Protein AF-A0A4R4NB09-F1 (afdb_monomer)

pLDDT: mean 94.92, std 3.91, range [81.0, 98.75]

Secondary structure (DSSP, 8-state):
-EEEEETTEEEEE-SPPPPPP-SEEEEEEEEEE---HHHHHHHTT---SS--SS--EEEEEEEESSTTS-TT-EEE--TTS--EE--SSBSEEEEEE-HHHHHHH-

Sequence (106 aa):
MRVELGPHGPQSRTGPPPRPAGEHAALVRVELAGVCRSDLKEITGSRHGVSQFGHELVGMVEESTLPELPPGRRVGLDPNVPVARGTGFATSLWAAGPATALLAAC

Radius of gyration: 13.2 Å; Cα contacts (8 Å, |Δi|>4): 246; chains: 1; bounding box: 34×23×31 Å

Nearest PDB structures (foldseek):
  4cpd-assembly1_D  TM=6.815E-01  e=4.140E-03  Thermus sp. ATN1
  4hfm-assembly1_A  TM=5.414E-01  e=5.936E-01  Nicotiana tabacum
  4hfm-assembly1_B  TM=5.413E-01  e=8.537E-01  Nicotiana tabacum
  4hfj-assembly1_A  TM=5.458E-01  e=1.228E+00  Nicotiana tabacum
  4hfn-assembly1_B  TM=4.792E-01  e=2.539E+00  Nicotiana tabacum

Foldseek 3Di:
DAWDQDPQFTDDDDDDADADDAPKKWKWFFPDWDDDVLLVCVRVVNDDDDDCHRQWTKTFTCDIPDPVRDGRDIDTFDSPQDWDKDHSRDRMMMTHYPPVSVVVGD

Structure (mmCIF, N/CA/C/O backbone):
data_AF-A0A4R4NB09-F1
#
_entry.id   AF-A0A4R4NB09-F1
#
loop_
_atom_site.group_PDB
_atom_site.id
_atom_site.type_symbol
_atom_site.label_atom_id
_atom_site.label_alt_id
_atom_site.label_comp_id
_atom_site.label_asym_id
_atom_site.label_entity_id
_atom_site.label_seq_id
_atom_site.pdbx_PDB_ins_code
_atom_site.Cartn_x
_atom_site.Cartn_y
_atom_site.Cartn_z
_atom_site.occupancy
_atom_site.B_iso_or_equiv
_atom_site.auth_seq_id
_atom_site.auth_comp_id
_atom_site.auth_asym_id
_atom_site.auth_atom_id
_atom_site.pdbx_PDB_model_num
ATOM 1 N N . MET A 1 1 ? 6.673 -10.274 4.140 1.00 92.94 1 MET A N 1
ATOM 2 C CA . MET A 1 1 ? 7.592 -10.192 2.976 1.00 92.94 1 MET A CA 1
ATOM 3 C C . MET A 1 1 ? 7.119 -9.057 2.085 1.00 92.94 1 MET A C 1
ATOM 5 O O . MET A 1 1 ? 5.916 -8.847 2.015 1.00 92.94 1 MET A O 1
ATOM 9 N N . ARG A 1 2 ? 8.023 -8.328 1.425 1.00 96.44 2 ARG A N 1
ATOM 10 C CA . ARG A 1 2 ? 7.679 -7.293 0.434 1.00 96.44 2 ARG A CA 1
ATOM 11 C C . ARG A 1 2 ? 8.731 -7.184 -0.664 1.00 96.44 2 ARG A C 1
ATOM 13 O O . ARG A 1 2 ? 9.871 -7.576 -0.438 1.00 96.44 2 ARG A O 1
ATOM 20 N N . VAL A 1 3 ? 8.356 -6.643 -1.817 1.00 96.69 3 VAL A N 1
ATOM 21 C CA . VAL A 1 3 ? 9.243 -6.379 -2.953 1.00 96.69 3 VAL A CA 1
ATOM 22 C C . VAL A 1 3 ? 9.364 -4.874 -3.156 1.00 96.69 3 VAL A C 1
ATOM 24 O O . VAL A 1 3 ? 8.381 -4.197 -3.450 1.00 96.69 3 VAL A O 1
ATOM 27 N N . GLU A 1 4 ? 10.577 -4.355 -3.010 1.00 94.25 4 GLU A N 1
ATOM 28 C CA . GLU A 1 4 ? 10.902 -2.937 -3.197 1.00 94.25 4 GLU A CA 1
ATOM 29 C C . GLU A 1 4 ? 11.787 -2.748 -4.430 1.00 94.25 4 GLU A C 1
ATOM 31 O O . GLU A 1 4 ? 12.504 -3.665 -4.832 1.00 94.25 4 GLU A O 1
ATOM 36 N N . LEU A 1 5 ? 11.777 -1.549 -5.011 1.00 92.75 5 LEU A N 1
ATOM 37 C CA . LEU A 1 5 ? 12.740 -1.184 -6.047 1.00 92.75 5 LEU A CA 1
ATOM 38 C C . LEU A 1 5 ? 14.074 -0.809 -5.396 1.00 92.75 5 LEU A C 1
ATOM 40 O O . LEU A 1 5 ? 14.153 0.136 -4.613 1.00 92.75 5 LEU A O 1
ATOM 44 N N . GLY A 1 6 ? 15.117 -1.571 -5.713 1.00 90.56 6 GLY A N 1
ATOM 45 C CA . GLY A 1 6 ? 16.500 -1.266 -5.370 1.00 90.56 6 GLY A CA 1
ATOM 46 C C . GLY A 1 6 ? 17.291 -0.737 -6.574 1.00 90.56 6 GLY A C 1
ATOM 47 O O . GLY A 1 6 ? 16.780 -0.704 -7.694 1.00 90.56 6 GLY A O 1
ATOM 48 N N . PRO A 1 7 ? 18.577 -0.390 -6.382 1.00 87.69 7 PRO A N 1
ATOM 49 C CA . PRO A 1 7 ? 19.436 0.164 -7.438 1.00 87.69 7 PRO A CA 1
ATOM 50 C C . PRO A 1 7 ? 19.673 -0.789 -8.622 1.00 87.69 7 PRO A C 1
ATOM 52 O O . PRO A 1 7 ? 20.088 -0.356 -9.691 1.00 87.69 7 PRO A O 1
ATOM 55 N N . HIS A 1 8 ? 19.413 -2.085 -8.438 1.00 88.81 8 HIS A N 1
ATOM 56 C CA . HIS A 1 8 ? 19.580 -3.124 -9.459 1.00 88.81 8 HIS A CA 1
ATOM 57 C C . HIS A 1 8 ? 18.251 -3.806 -9.825 1.00 88.81 8 HIS A C 1
ATOM 59 O O . HIS A 1 8 ? 18.253 -4.930 -10.320 1.00 88.81 8 HIS A O 1
ATOM 65 N N . GLY A 1 9 ? 17.118 -3.149 -9.553 1.00 90.88 9 GLY A N 1
ATOM 66 C CA . GLY A 1 9 ? 15.778 -3.677 -9.811 1.00 90.88 9 GLY A CA 1
ATOM 67 C C . GLY A 1 9 ? 15.065 -4.198 -8.554 1.00 90.88 9 GLY A C 1
ATOM 68 O O . GLY A 1 9 ? 15.451 -3.846 -7.435 1.00 90.88 9 GLY A O 1
ATOM 69 N N . PRO A 1 10 ? 13.997 -5.002 -8.718 1.00 95.12 10 PRO A N 1
ATOM 70 C CA . PRO A 1 10 ? 13.187 -5.506 -7.611 1.00 95.12 10 PRO A CA 1
ATOM 71 C C . PRO A 1 10 ? 13.985 -6.359 -6.621 1.00 95.12 10 PRO A C 1
ATOM 73 O O . PRO A 1 10 ? 14.719 -7.266 -7.010 1.00 95.12 10 PRO A O 1
ATOM 76 N N . GLN A 1 11 ? 13.802 -6.106 -5.327 1.00 95.75 11 GLN A N 1
ATOM 77 C CA . GLN A 1 11 ? 14.454 -6.837 -4.243 1.00 95.75 11 GLN A CA 1
ATOM 78 C C . GLN A 1 11 ? 13.425 -7.309 -3.220 1.00 95.75 11 GLN A C 1
ATOM 80 O O . GLN A 1 11 ? 12.614 -6.526 -2.725 1.00 95.75 11 GLN A O 1
ATOM 85 N N . SER A 1 12 ? 13.493 -8.593 -2.865 1.00 95.81 12 SER A N 1
ATOM 86 C CA . SER A 1 12 ? 12.713 -9.135 -1.755 1.00 95.81 12 SER A CA 1
ATOM 87 C C . SER A 1 12 ? 13.290 -8.664 -0.420 1.00 95.81 12 SER A C 1
ATOM 89 O O . SER A 1 12 ? 14.500 -8.712 -0.186 1.00 95.81 12 SER A O 1
ATOM 91 N N . ARG A 1 13 ? 12.406 -8.224 0.471 1.00 95.75 13 ARG A N 1
ATOM 92 C CA . ARG A 1 13 ? 12.693 -7.865 1.857 1.00 95.75 13 ARG A CA 1
ATOM 93 C C . ARG A 1 13 ? 11.833 -8.702 2.790 1.00 95.75 13 ARG A C 1
ATOM 95 O O . ARG A 1 13 ? 10.611 -8.816 2.635 1.00 95.75 13 ARG A O 1
ATOM 102 N N . THR A 1 14 ? 12.478 -9.256 3.804 1.00 94.69 14 THR A N 1
ATOM 103 C CA . THR A 1 14 ? 11.828 -9.933 4.925 1.00 94.69 14 THR A CA 1
ATOM 104 C C . THR A 1 14 ? 11.679 -8.972 6.106 1.00 94.69 14 THR A C 1
ATOM 106 O O . THR A 1 14 ? 12.350 -7.944 6.174 1.00 94.69 14 THR A O 1
ATOM 109 N N . GLY A 1 15 ? 10.772 -9.294 7.028 1.00 91.69 15 GLY A N 1
ATOM 110 C CA . GLY A 1 15 ? 10.446 -8.450 8.180 1.00 91.69 15 GLY A CA 1
ATOM 111 C C . GLY A 1 15 ? 9.162 -7.627 8.008 1.00 91.69 15 GLY A C 1
ATOM 112 O O . GLY A 1 15 ? 8.539 -7.665 6.936 1.00 91.69 15 GLY A O 1
ATOM 113 N N . PRO A 1 16 ? 8.741 -6.927 9.076 1.00 91.19 16 PRO A N 1
ATOM 114 C CA . PRO A 1 16 ? 7.525 -6.122 9.073 1.00 91.19 16 PRO A CA 1
ATOM 115 C C . PRO A 1 16 ? 7.628 -4.961 8.069 1.00 91.19 16 PRO A C 1
ATOM 117 O O . PRO A 1 16 ? 8.728 -4.445 7.832 1.00 91.19 16 PRO A O 1
ATOM 120 N N . PRO A 1 17 ? 6.510 -4.548 7.442 1.00 94.62 17 PRO A N 1
ATOM 121 C CA . PRO A 1 17 ? 6.507 -3.365 6.595 1.00 94.62 17 PRO A CA 1
ATOM 122 C C . PRO A 1 17 ? 6.753 -2.113 7.452 1.00 94.62 17 PRO A C 1
ATOM 124 O O . PRO A 1 17 ? 6.189 -2.003 8.544 1.00 94.62 17 PRO A O 1
ATOM 127 N N . PRO A 1 18 ? 7.569 -1.154 6.984 1.00 94.06 18 PRO A N 1
ATOM 128 C CA . PRO A 1 18 ? 7.728 0.112 7.686 1.00 94.06 18 PRO A CA 1
ATOM 129 C C . PRO A 1 18 ? 6.399 0.876 7.677 1.00 94.06 18 PRO A C 1
ATOM 131 O O . PRO A 1 18 ? 5.712 0.908 6.655 1.00 94.06 18 PRO A O 1
ATOM 134 N N . ARG A 1 19 ? 6.047 1.501 8.803 1.00 95.75 19 ARG A N 1
ATOM 135 C CA . ARG A 1 19 ? 4.907 2.420 8.890 1.00 95.75 19 ARG A CA 1
ATOM 136 C C . ARG A 1 19 ? 5.354 3.814 8.427 1.00 95.75 19 ARG A C 1
ATOM 138 O O . ARG A 1 19 ? 6.245 4.376 9.066 1.00 95.75 19 ARG A O 1
ATOM 145 N N . PRO A 1 20 ? 4.792 4.375 7.340 1.00 93.69 20 PRO A N 1
ATOM 146 C CA . PRO A 1 20 ? 5.091 5.738 6.922 1.00 93.69 20 PRO A CA 1
ATOM 147 C C . PRO A 1 20 ? 4.650 6.759 7.974 1.00 93.69 20 PRO A C 1
ATOM 149 O O . PRO A 1 20 ? 3.763 6.491 8.786 1.00 93.69 20 PRO A O 1
ATOM 152 N N . ALA A 1 21 ? 5.246 7.950 7.926 1.00 90.56 21 ALA A N 1
ATOM 153 C CA . ALA A 1 21 ? 4.764 9.084 8.703 1.00 90.56 21 ALA A CA 1
ATOM 154 C C . ALA A 1 21 ? 3.382 9.535 8.195 1.00 90.56 21 ALA A C 1
ATOM 156 O O . ALA A 1 21 ? 3.123 9.540 6.992 1.00 90.56 21 ALA A O 1
ATOM 157 N N . GLY A 1 22 ? 2.507 9.932 9.115 1.00 89.62 22 GLY A N 1
ATOM 158 C CA . GLY A 1 22 ? 1.163 10.420 8.819 1.00 89.62 22 GLY A CA 1
ATOM 159 C C . GLY A 1 22 ? 0.329 10.524 10.092 1.00 89.62 22 GLY A C 1
ATOM 160 O O . GLY A 1 22 ? 0.648 9.881 11.092 1.00 89.62 22 GLY A O 1
ATOM 161 N N . GLU A 1 23 ? -0.718 11.347 10.051 1.00 96.00 23 GLU A N 1
ATOM 162 C CA . GLU A 1 23 ? -1.654 11.533 11.168 1.00 96.00 23 GLU A CA 1
ATOM 163 C C . GLU A 1 23 ? -2.421 10.240 11.469 1.00 96.00 23 GLU A C 1
ATOM 165 O O . GLU A 1 23 ? -2.440 9.766 12.605 1.00 96.00 23 GLU A O 1
ATOM 170 N N . HIS A 1 24 ? -2.976 9.626 10.424 1.00 98.25 24 HIS A N 1
ATOM 171 C CA . HIS A 1 24 ? -3.673 8.352 10.497 1.00 98.25 24 HIS A CA 1
ATOM 172 C C . HIS A 1 24 ? -2.981 7.301 9.643 1.00 98.25 24 HIS A C 1
ATOM 174 O O . HIS A 1 24 ? -2.302 7.630 8.669 1.00 98.25 24 HIS A O 1
ATOM 180 N N . ALA A 1 25 ? -3.149 6.030 10.006 1.00 98.12 25 ALA A N 1
ATOM 181 C CA . ALA A 1 25 ? -2.598 4.915 9.253 1.00 98.12 25 ALA A CA 1
ATOM 182 C C . ALA A 1 25 ? -3.472 3.661 9.341 1.00 98.12 25 ALA A C 1
ATOM 184 O O . ALA A 1 25 ? -4.130 3.428 10.356 1.00 98.12 25 ALA A O 1
ATOM 185 N N . ALA A 1 26 ? -3.407 2.840 8.295 1.00 98.38 26 ALA A N 1
ATOM 186 C CA . ALA A 1 26 ? -3.991 1.509 8.239 1.00 98.38 26 ALA A CA 1
ATOM 187 C C . ALA A 1 26 ? -2.961 0.492 7.726 1.00 98.38 26 ALA A C 1
ATOM 189 O O . ALA A 1 26 ? -2.256 0.747 6.744 1.00 98.38 26 ALA A O 1
ATOM 190 N N . LEU A 1 27 ? -2.872 -0.654 8.400 1.00 98.50 27 LEU A N 1
ATOM 191 C CA . LEU A 1 27 ? -2.133 -1.827 7.947 1.00 98.50 27 LEU A CA 1
ATOM 192 C C . LEU A 1 27 ? -3.092 -2.713 7.166 1.00 98.50 27 LEU A C 1
ATOM 194 O O . LEU A 1 27 ? -4.129 -3.123 7.685 1.00 98.50 27 LEU A O 1
ATOM 198 N N . VAL A 1 28 ? -2.739 -3.022 5.926 1.00 98.56 28 VAL A N 1
ATOM 199 C CA . VAL A 1 28 ? -3.555 -3.832 5.025 1.00 98.56 28 VAL A CA 1
ATOM 200 C C . VAL A 1 28 ? -2.799 -5.107 4.688 1.00 98.56 28 VAL A C 1
ATOM 202 O O . VAL A 1 28 ? -1.713 -5.040 4.109 1.00 98.56 28 VAL A O 1
ATOM 205 N N . ARG A 1 29 ? -3.385 -6.266 4.998 1.00 98.50 29 ARG A N 1
ATOM 206 C CA . ARG A 1 29 ? -2.958 -7.562 4.461 1.00 98.50 29 ARG A CA 1
ATOM 207 C C . ARG A 1 29 ? -3.372 -7.642 3.005 1.00 98.50 29 ARG A C 1
ATOM 209 O O . ARG A 1 29 ? -4.559 -7.564 2.694 1.00 98.50 29 ARG A O 1
ATOM 216 N N . VAL A 1 30 ? -2.407 -7.811 2.116 1.00 98.31 30 VAL A N 1
ATOM 217 C CA . VAL A 1 30 ? -2.670 -7.936 0.683 1.00 98.31 30 VAL A CA 1
ATOM 218 C C . VAL A 1 30 ? -3.209 -9.334 0.408 1.00 98.31 30 VAL A C 1
ATOM 220 O O . VAL A 1 30 ? -2.628 -10.332 0.832 1.00 98.31 30 VAL A O 1
ATOM 223 N N . GLU A 1 31 ? -4.326 -9.410 -0.305 1.00 98.38 31 GLU A N 1
ATOM 224 C CA . GLU A 1 31 ? -4.904 -10.680 -0.753 1.00 98.38 31 GLU A CA 1
ATOM 225 C C . GLU A 1 31 ? -4.676 -10.900 -2.244 1.00 98.38 31 GLU A C 1
ATOM 227 O O . GLU A 1 31 ? -4.432 -12.026 -2.669 1.00 98.38 31 GLU A O 1
ATOM 232 N N . LEU A 1 32 ? -4.720 -9.820 -3.026 1.00 98.06 32 LEU A N 1
ATOM 233 C CA . LEU A 1 32 ? -4.446 -9.813 -4.456 1.00 98.06 32 LEU A CA 1
ATOM 234 C C . LEU A 1 32 ? -3.612 -8.581 -4.801 1.00 98.06 32 LEU A C 1
ATOM 236 O O . LEU A 1 32 ? -3.906 -7.486 -4.324 1.00 98.06 32 LEU A O 1
ATOM 240 N N . ALA A 1 33 ? -2.618 -8.760 -5.667 1.00 97.44 33 ALA A N 1
ATOM 241 C CA . ALA A 1 33 ? -1.843 -7.678 -6.261 1.00 97.44 33 ALA A CA 1
ATOM 242 C C . ALA A 1 33 ? -1.928 -7.778 -7.788 1.00 97.44 33 ALA A C 1
ATOM 244 O O . ALA A 1 33 ? -1.699 -8.847 -8.359 1.00 97.44 33 ALA A O 1
ATOM 245 N N . GLY A 1 34 ? -2.273 -6.669 -8.434 1.00 96.31 34 GLY A N 1
ATOM 246 C CA . GLY A 1 34 ? -2.218 -6.514 -9.882 1.00 96.31 34 GLY A CA 1
ATOM 247 C C . GLY A 1 34 ? -0.804 -6.170 -10.338 1.00 96.31 34 GLY A C 1
ATOM 248 O O . GLY A 1 34 ? -0.031 -5.553 -9.604 1.00 96.31 34 GLY A O 1
ATOM 249 N N . VAL A 1 35 ? -0.458 -6.601 -11.549 1.00 95.44 35 VAL A N 1
ATOM 250 C CA . VAL A 1 35 ? 0.794 -6.241 -12.220 1.00 95.44 35 VAL A CA 1
ATOM 251 C C . VAL A 1 35 ? 0.431 -5.514 -13.500 1.00 95.44 35 VAL A C 1
ATOM 253 O O . VAL A 1 35 ? -0.222 -6.076 -14.380 1.00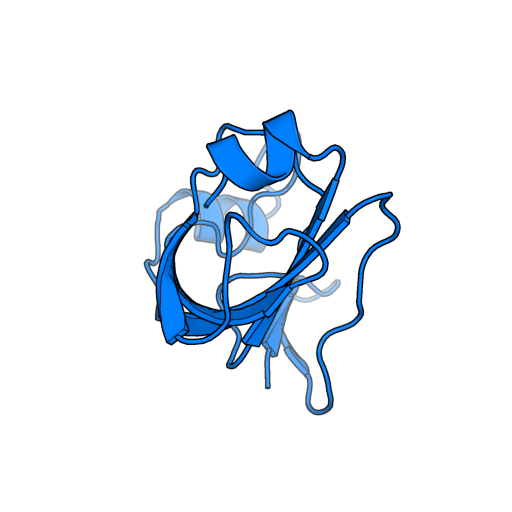 95.44 35 VAL A O 1
ATOM 256 N N . CYS A 1 36 ? 0.906 -4.282 -13.630 1.00 93.88 36 CYS A N 1
ATOM 257 C CA . CYS A 1 36 ? 0.580 -3.421 -14.752 1.00 93.88 36 CYS A CA 1
ATOM 258 C C . CYS A 1 36 ? 1.837 -2.972 -15.509 1.00 93.88 36 CYS A C 1
ATOM 260 O O . CYS A 1 36 ? 2.985 -3.150 -15.093 1.00 93.88 36 CYS A O 1
ATOM 262 N N . ARG A 1 37 ? 1.630 -2.319 -16.658 1.00 94.25 37 ARG A N 1
ATOM 263 C CA . ARG A 1 37 ? 2.735 -1.767 -17.459 1.00 94.25 37 ARG A CA 1
ATOM 264 C C . ARG A 1 37 ? 3.543 -0.718 -16.688 1.00 94.25 37 ARG A C 1
ATOM 266 O O . ARG A 1 37 ? 4.732 -0.558 -16.954 1.00 94.25 37 ARG A O 1
ATOM 273 N N . SER A 1 38 ? 2.918 0.011 -15.767 1.00 92.56 38 SER A N 1
ATOM 274 C CA . SER A 1 38 ? 3.598 1.029 -14.960 1.00 92.56 38 SER A CA 1
ATOM 275 C C . SER A 1 38 ? 4.667 0.429 -14.059 1.00 92.56 38 SER A C 1
ATOM 277 O O . SER A 1 38 ? 5.726 1.033 -13.931 1.00 92.56 38 SER A O 1
ATOM 279 N N . ASP A 1 39 ? 4.440 -0.766 -13.511 1.00 94.88 39 ASP A N 1
ATOM 280 C CA . ASP A 1 39 ? 5.433 -1.443 -12.675 1.00 94.88 39 ASP A CA 1
ATOM 281 C C . ASP A 1 39 ? 6.709 -1.730 -13.475 1.00 94.88 39 ASP A C 1
ATOM 283 O O . ASP A 1 39 ? 7.813 -1.444 -13.020 1.00 94.88 39 ASP A O 1
ATOM 287 N N . LEU A 1 40 ? 6.563 -2.191 -14.723 1.00 93.38 40 LEU A N 1
ATOM 288 C CA . LEU A 1 40 ? 7.691 -2.400 -15.639 1.00 93.38 40 LEU A CA 1
ATOM 289 C C . LEU A 1 40 ? 8.403 -1.089 -15.994 1.00 93.38 40 LEU A C 1
ATOM 291 O O . LEU A 1 40 ? 9.631 -1.058 -16.104 1.00 93.38 40 LEU A O 1
ATOM 295 N N . LYS A 1 41 ? 7.654 0.009 -16.161 1.00 93.81 41 LYS A N 1
ATOM 296 C CA . LYS A 1 41 ? 8.250 1.333 -16.385 1.00 93.81 41 LYS A CA 1
ATOM 297 C C . LYS A 1 41 ? 9.075 1.798 -15.186 1.00 93.81 41 LYS A C 1
ATOM 299 O O . LYS A 1 41 ? 10.119 2.409 -15.380 1.00 93.81 41 LYS A O 1
ATOM 304 N N . GLU A 1 42 ? 8.653 1.487 -13.963 1.00 94.19 42 GLU A N 1
ATOM 305 C CA . GLU A 1 42 ? 9.429 1.808 -12.759 1.00 94.19 42 GLU A CA 1
ATOM 306 C C . GLU A 1 42 ? 10.668 0.927 -12.626 1.00 94.19 42 GLU A C 1
ATOM 308 O O . GLU A 1 42 ? 11.755 1.445 -12.386 1.00 94.19 42 GLU A O 1
ATOM 313 N N . ILE A 1 43 ? 10.541 -0.376 -12.892 1.00 93.62 43 ILE A N 1
ATOM 314 C CA . ILE A 1 43 ? 11.673 -1.316 -12.914 1.00 93.62 43 ILE A CA 1
ATOM 315 C C . ILE A 1 43 ? 12.753 -0.883 -13.915 1.00 93.62 43 ILE A C 1
ATOM 317 O O . ILE A 1 43 ? 13.941 -1.025 -13.644 1.00 93.62 43 ILE A O 1
ATOM 321 N N . THR A 1 44 ? 12.349 -0.350 -15.068 1.00 92.25 44 THR A N 1
ATOM 322 C CA . THR A 1 44 ? 13.266 0.095 -16.132 1.00 92.25 44 THR A CA 1
ATOM 323 C C . THR A 1 44 ? 13.732 1.545 -15.981 1.00 92.25 44 THR A C 1
ATOM 325 O O . THR A 1 44 ? 14.494 2.019 -16.819 1.00 92.25 44 THR A O 1
ATOM 328 N N . GLY A 1 45 ? 13.271 2.275 -14.958 1.00 90.12 45 GLY A N 1
ATOM 329 C CA . GLY A 1 45 ? 13.584 3.698 -14.779 1.00 90.12 45 GLY A CA 1
ATOM 330 C C . GLY A 1 45 ? 12.968 4.623 -15.840 1.00 90.12 45 GLY A C 1
ATOM 331 O O . GLY A 1 45 ? 13.389 5.767 -15.976 1.00 90.12 45 GLY A O 1
ATOM 332 N N . SER A 1 46 ? 11.976 4.147 -16.597 1.00 91.00 46 SER A N 1
ATOM 333 C CA . SER A 1 46 ? 11.309 4.889 -17.679 1.00 91.00 46 SER A CA 1
ATOM 334 C C . SER A 1 46 ? 9.999 5.569 -17.254 1.00 91.00 46 SER A C 1
ATOM 336 O O . SER A 1 46 ? 9.311 6.176 -18.078 1.00 91.00 46 SER A O 1
ATOM 338 N N . ARG A 1 47 ? 9.617 5.474 -15.973 1.00 85.69 47 ARG A N 1
ATOM 339 C CA . ARG A 1 47 ? 8.467 6.202 -15.422 1.00 85.69 47 ARG A CA 1
ATOM 340 C C . ARG A 1 47 ? 8.858 7.635 -15.056 1.00 85.69 47 ARG A C 1
ATOM 342 O O . ARG A 1 47 ? 9.855 7.862 -14.380 1.00 85.69 47 ARG A O 1
ATOM 349 N N . HIS A 1 48 ? 8.003 8.587 -15.419 1.00 81.38 48 HIS A N 1
ATOM 350 C CA . HIS A 1 48 ? 8.077 9.969 -14.950 1.00 81.38 48 HIS A CA 1
ATOM 351 C C . HIS A 1 48 ? 7.067 10.217 -13.818 1.00 81.38 48 HIS A C 1
ATOM 353 O O . HIS A 1 48 ? 5.965 9.665 -13.836 1.00 81.38 48 HIS A O 1
ATOM 359 N N . GLY A 1 49 ? 7.423 11.078 -12.863 1.00 82.25 49 GLY A N 1
ATOM 360 C CA . GLY A 1 49 ? 6.560 11.463 -11.741 1.00 82.25 49 GLY A CA 1
ATOM 361 C C . GLY A 1 49 ? 6.723 10.591 -10.494 1.00 82.25 49 GLY A C 1
ATOM 362 O O . GLY A 1 49 ? 7.721 9.891 -10.332 1.00 82.25 49 GLY A O 1
ATOM 363 N N . VAL A 1 50 ? 5.742 10.673 -9.590 1.00 81.00 50 VAL A N 1
ATOM 364 C CA . VAL A 1 50 ? 5.748 9.941 -8.314 1.00 81.00 50 VAL A CA 1
ATOM 365 C C . VAL A 1 50 ? 5.702 8.432 -8.572 1.00 81.00 50 VAL A C 1
ATOM 367 O O . VAL A 1 50 ? 4.955 7.958 -9.437 1.00 81.00 50 VAL A O 1
ATOM 370 N N . SER A 1 51 ? 6.520 7.689 -7.823 1.00 84.19 51 SER A N 1
ATOM 371 C CA . SER A 1 51 ? 6.533 6.226 -7.854 1.00 84.19 51 SER A CA 1
ATOM 372 C C . SER A 1 51 ? 5.183 5.674 -7.402 1.00 84.19 51 SER A C 1
ATOM 374 O O . SER A 1 51 ? 4.611 6.115 -6.406 1.00 84.19 51 SER A O 1
ATOM 376 N N . GLN A 1 52 ? 4.677 4.694 -8.140 1.00 87.38 52 GLN A N 1
ATOM 377 C CA . GLN A 1 52 ? 3.476 3.941 -7.806 1.00 87.38 52 GLN A CA 1
ATOM 378 C C . GLN A 1 52 ? 3.767 2.440 -7.916 1.00 87.38 52 GLN A C 1
ATOM 380 O O . GLN A 1 52 ? 2.890 1.667 -8.274 1.00 87.38 52 GLN A O 1
ATOM 385 N N . PHE A 1 53 ? 4.980 1.985 -7.617 1.00 94.69 53 PHE A N 1
ATOM 386 C CA . PHE A 1 53 ? 5.300 0.566 -7.733 1.00 94.69 53 PHE A CA 1
ATOM 387 C C . PHE A 1 53 ? 4.359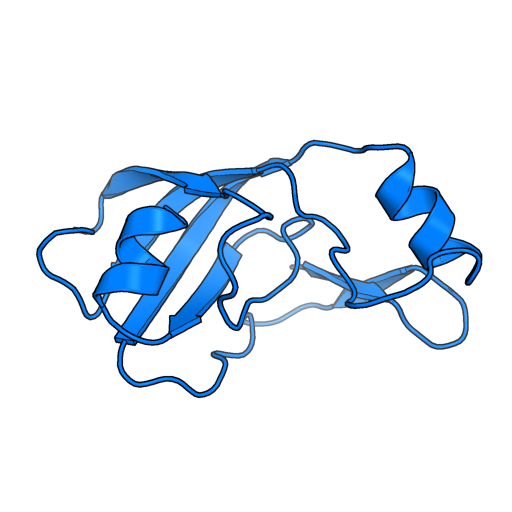 -0.293 -6.868 1.00 94.69 53 PHE A C 1
ATOM 389 O O . PHE A 1 53 ? 4.130 0.012 -5.690 1.00 94.69 53 PHE A O 1
ATOM 396 N N . GLY A 1 54 ? 3.759 -1.325 -7.473 1.00 95.38 54 GLY A N 1
ATOM 397 C CA . GLY A 1 54 ? 2.765 -2.188 -6.835 1.00 95.38 54 GLY A CA 1
ATOM 398 C C . GLY A 1 54 ? 1.574 -1.390 -6.309 1.00 95.38 54 GLY A C 1
ATOM 399 O O . GLY A 1 54 ? 1.391 -1.286 -5.095 1.00 95.38 54 GLY A O 1
ATOM 400 N N . HIS A 1 55 ? 0.821 -0.738 -7.194 1.00 95.19 55 HIS A N 1
ATOM 401 C CA . HIS A 1 55 ? -0.297 0.131 -6.806 1.00 95.19 55 HIS A CA 1
ATOM 402 C C . HIS A 1 55 ? -1.688 -0.462 -7.024 1.00 95.19 55 HIS A C 1
ATOM 404 O O . HIS A 1 55 ? -2.662 0.117 -6.560 1.00 95.19 55 HIS A O 1
ATOM 410 N N . GLU A 1 56 ? -1.793 -1.602 -7.698 1.00 95.44 56 GLU A N 1
ATOM 411 C CA . GLU A 1 56 ? -3.056 -2.312 -7.878 1.00 95.44 56 GLU A CA 1
ATOM 412 C C . GLU A 1 56 ? -3.157 -3.402 -6.810 1.00 95.44 56 GLU A C 1
ATOM 414 O O . GLU A 1 56 ? -2.384 -4.361 -6.834 1.00 95.44 56 GLU A O 1
ATOM 419 N N . LEU A 1 57 ? -4.079 -3.276 -5.852 1.00 96.81 57 LEU A N 1
ATOM 420 C CA . LEU A 1 57 ? -4.283 -4.316 -4.841 1.00 96.81 57 LEU A CA 1
ATOM 421 C C . LEU A 1 57 ? -5.704 -4.360 -4.289 1.00 96.81 57 LEU A C 1
ATOM 423 O O . LEU A 1 57 ? -6.407 -3.351 -4.236 1.00 96.81 57 LEU A O 1
ATOM 427 N N . VAL A 1 58 ? -6.064 -5.545 -3.800 1.00 98.25 58 VAL A N 1
ATOM 428 C CA . VAL A 1 58 ? -7.189 -5.776 -2.892 1.00 98.25 58 VAL A CA 1
ATOM 429 C C . VAL A 1 58 ? -6.634 -6.405 -1.623 1.00 98.25 58 VAL A C 1
ATOM 431 O O . VAL A 1 58 ? -5.818 -7.330 -1.677 1.00 98.25 58 VAL A O 1
ATOM 434 N N . GLY A 1 59 ? -7.082 -5.915 -0.474 1.00 98.31 59 GLY A N 1
ATOM 435 C CA . GLY A 1 59 ? -6.614 -6.390 0.816 1.00 98.31 59 GLY A CA 1
ATOM 436 C C . GLY A 1 59 ? -7.660 -6.297 1.912 1.00 98.31 59 GLY A C 1
ATOM 437 O O . GLY A 1 59 ? -8.811 -5.927 1.686 1.00 98.31 59 GLY A O 1
ATOM 438 N N . MET A 1 60 ? -7.240 -6.660 3.115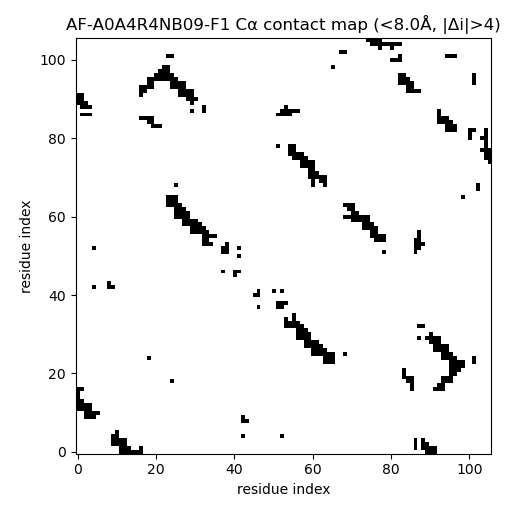 1.00 98.69 60 MET A N 1
ATOM 439 C CA . MET A 1 60 ? -8.040 -6.603 4.329 1.00 98.69 60 MET A CA 1
ATOM 440 C C . MET A 1 60 ? -7.305 -5.777 5.376 1.00 98.69 60 MET A C 1
ATOM 442 O O . MET A 1 60 ? -6.116 -5.991 5.602 1.00 98.69 60 MET A O 1
ATOM 446 N N . VAL A 1 61 ? -8.005 -4.853 6.024 1.00 98.75 61 VAL A N 1
ATOM 447 C CA . VAL A 1 61 ? -7.447 -4.067 7.126 1.00 98.75 61 VAL A CA 1
ATOM 448 C C . VAL A 1 61 ? -7.144 -4.994 8.309 1.00 98.75 61 VAL A C 1
ATOM 450 O O . VAL A 1 61 ? -8.026 -5.715 8.772 1.00 98.75 61 VAL A O 1
ATOM 453 N N . GLU A 1 62 ? -5.907 -4.977 8.798 1.00 98.56 62 GLU A N 1
ATOM 454 C CA . GLU A 1 62 ? -5.468 -5.682 10.013 1.00 98.56 62 GLU A CA 1
ATOM 455 C C . GLU A 1 62 ? -5.486 -4.749 11.230 1.00 98.56 62 GLU A C 1
ATOM 457 O O . GLU A 1 62 ? -5.905 -5.144 12.315 1.00 98.56 62 GLU A O 1
ATOM 462 N N . GLU A 1 63 ? -5.071 -3.496 11.037 1.00 98.31 63 GLU A N 1
ATOM 463 C CA . GLU A 1 63 ? -5.007 -2.453 12.063 1.00 98.31 63 GLU A CA 1
ATOM 464 C C . GLU A 1 63 ? -5.333 -1.101 11.423 1.00 98.31 63 GLU A C 1
ATOM 466 O O . GLU A 1 63 ? -4.965 -0.855 10.275 1.00 98.31 63 GLU A O 1
ATOM 471 N N . SER A 1 64 ? -6.000 -0.210 12.155 1.00 98.31 64 SER A N 1
ATOM 472 C CA . SER A 1 64 ? -6.282 1.148 11.697 1.00 98.31 64 SER A CA 1
ATOM 473 C C . SER A 1 64 ? -6.428 2.106 12.869 1.00 98.31 64 SER A C 1
ATOM 475 O O . SER A 1 64 ? -6.97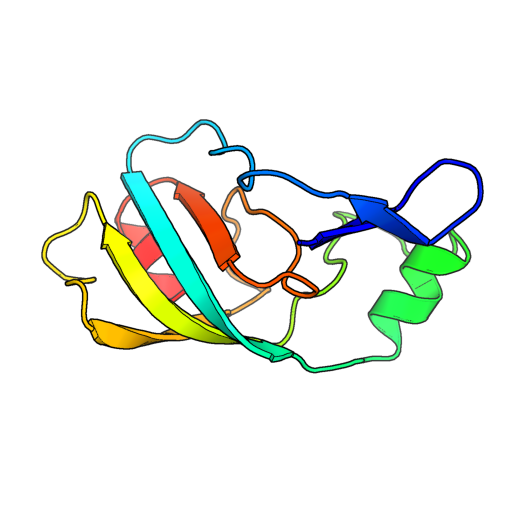8 1.753 13.911 1.00 98.31 64 SER A O 1
ATOM 477 N N . THR A 1 65 ? -5.976 3.343 12.679 1.00 98.19 65 THR A N 1
ATOM 478 C CA . THR A 1 65 ? -6.255 4.452 13.601 1.00 98.19 65 THR A CA 1
ATOM 479 C C . THR A 1 65 ? -7.609 5.121 13.343 1.00 98.19 65 THR A C 1
ATOM 481 O O . THR A 1 65 ? -7.990 6.004 14.104 1.00 98.19 65 THR A O 1
ATOM 484 N N . LEU A 1 66 ? -8.296 4.771 12.249 1.00 98.12 66 LEU A N 1
ATOM 485 C CA . LEU A 1 66 ? -9.593 5.331 11.860 1.00 98.12 66 LEU A CA 1
ATOM 486 C C . LEU A 1 66 ? -10.718 4.322 12.111 1.00 98.12 66 LEU A C 1
ATOM 488 O O . LEU A 1 66 ? -10.643 3.206 11.582 1.00 98.12 66 LEU A O 1
ATOM 492 N N . PRO A 1 67 ? -11.780 4.696 12.847 1.00 97.69 67 PRO A N 1
ATOM 493 C CA . PRO A 1 67 ? -12.912 3.809 13.103 1.00 97.69 67 PRO A CA 1
ATOM 494 C C . PRO A 1 67 ? -13.692 3.438 11.832 1.00 97.69 67 PRO A C 1
ATOM 496 O O . PRO A 1 67 ? -14.319 2.383 11.787 1.00 97.69 67 PRO A O 1
ATOM 499 N N . GLU A 1 68 ? -13.639 4.259 10.782 1.00 98.12 68 GLU A N 1
ATOM 500 C CA . GLU A 1 68 ? -14.296 4.012 9.496 1.00 98.12 68 GLU A CA 1
ATOM 501 C C . GLU A 1 68 ? -13.568 2.953 8.647 1.00 98.12 68 GLU A C 1
ATOM 503 O O . GLU A 1 68 ? -14.164 2.372 7.736 1.00 98.12 68 GLU A O 1
ATOM 508 N N . LEU A 1 69 ? -12.309 2.642 8.973 1.00 97.69 69 LEU A N 1
ATOM 509 C CA . LEU A 1 69 ? -11.536 1.535 8.400 1.00 97.69 69 LEU A CA 1
ATOM 510 C C . LEU A 1 69 ? -11.279 0.469 9.476 1.00 97.69 69 LEU A C 1
ATOM 512 O O . LEU A 1 69 ? -10.134 0.279 9.876 1.00 97.69 69 LEU A O 1
ATOM 516 N N . PRO A 1 70 ? -12.309 -0.221 9.993 1.00 98.31 70 PRO A N 1
ATOM 517 C CA . PRO A 1 70 ? -12.111 -1.186 11.065 1.00 98.31 70 PRO A CA 1
ATOM 518 C C . PRO A 1 70 ? -11.340 -2.426 10.573 1.00 98.31 70 PRO A C 1
ATOM 520 O O . PRO A 1 70 ? -11.468 -2.803 9.400 1.00 98.31 70 PRO A O 1
ATOM 523 N N . PRO A 1 71 ? -10.597 -3.117 11.461 1.00 98.69 71 PRO A N 1
ATOM 524 C CA . PRO A 1 71 ? -10.033 -4.430 11.162 1.00 98.69 71 PRO A CA 1
ATOM 525 C C . PRO A 1 71 ? -11.076 -5.398 10.586 1.00 98.69 71 PRO A C 1
ATOM 527 O O . PRO A 1 71 ? -12.225 -5.435 11.027 1.00 98.69 71 PRO A O 1
ATOM 530 N N . GLY A 1 72 ? -10.680 -6.178 9.581 1.00 98.50 72 GLY A N 1
ATOM 531 C CA . GLY A 1 72 ? -11.553 -7.087 8.834 1.00 98.50 72 GLY A CA 1
ATOM 532 C C . GLY A 1 72 ? -12.248 -6.457 7.620 1.00 98.50 72 GLY A C 1
ATOM 533 O O . GLY A 1 72 ? -12.760 -7.190 6.770 1.00 98.50 72 GLY A O 1
ATOM 534 N N . ARG A 1 73 ? -12.235 -5.124 7.473 1.00 98.38 73 ARG A N 1
ATOM 535 C CA . ARG A 1 73 ? -12.767 -4.456 6.275 1.00 98.38 73 ARG A CA 1
ATOM 536 C C . ARG A 1 73 ? -11.920 -4.801 5.050 1.00 98.38 73 ARG A C 1
ATOM 538 O O . ARG A 1 73 ? -10.698 -4.678 5.079 1.00 98.38 73 ARG A O 1
ATOM 545 N N . ARG A 1 74 ? -12.575 -5.204 3.959 1.00 98.56 74 ARG A N 1
ATOM 546 C CA . ARG A 1 74 ? -11.938 -5.390 2.649 1.00 98.56 74 ARG A CA 1
ATOM 547 C C . ARG A 1 74 ? -11.834 -4.042 1.939 1.00 98.56 74 ARG A C 1
ATOM 549 O O . ARG A 1 74 ? -12.818 -3.308 1.898 1.00 98.56 74 ARG A O 1
ATOM 556 N N . VAL A 1 75 ? -10.660 -3.747 1.396 1.00 98.31 75 VAL A N 1
ATOM 557 C CA . VAL A 1 75 ? -10.319 -2.468 0.760 1.00 98.31 75 VAL A CA 1
ATOM 558 C C . VAL A 1 75 ? -9.636 -2.714 -0.580 1.00 98.31 75 VAL A C 1
ATOM 560 O O . VAL A 1 75 ? -8.961 -3.732 -0.768 1.00 98.31 75 VAL A O 1
ATOM 563 N N . GLY A 1 76 ? -9.828 -1.788 -1.511 1.00 97.62 76 GLY A N 1
ATOM 564 C CA . GLY A 1 76 ? -8.992 -1.655 -2.701 1.00 97.62 76 GLY A CA 1
ATOM 565 C C . GLY A 1 76 ? -8.128 -0.414 -2.538 1.00 97.62 76 GLY A C 1
ATOM 566 O O . GLY A 1 76 ? -8.544 0.515 -1.861 1.00 97.62 76 GLY A O 1
ATOM 567 N N . LEU A 1 77 ? -6.936 -0.385 -3.128 1.00 93.94 77 LEU A N 1
ATOM 568 C CA . LEU A 1 77 ? -6.142 0.843 -3.124 1.00 93.94 77 LEU A CA 1
ATOM 569 C C . LEU A 1 77 ? -6.485 1.689 -4.353 1.00 93.94 77 LEU A C 1
ATOM 571 O O . LEU A 1 77 ? -6.266 1.230 -5.475 1.00 93.94 77 LEU A O 1
ATOM 575 N N . ASP A 1 78 ? -6.951 2.924 -4.155 1.00 93.50 78 ASP A N 1
ATOM 576 C CA . ASP A 1 78 ? -6.986 3.921 -5.231 1.00 93.50 78 ASP A CA 1
ATOM 577 C C . ASP A 1 78 ? -5.608 4.598 -5.347 1.00 93.50 78 ASP A C 1
ATOM 579 O O . ASP A 1 78 ? -5.227 5.402 -4.488 1.00 93.50 78 ASP A O 1
ATOM 583 N N . PRO A 1 79 ? -4.831 4.314 -6.408 1.00 87.69 79 PRO A N 1
ATOM 584 C CA . PRO A 1 79 ? -3.500 4.883 -6.580 1.00 87.69 79 PRO A CA 1
ATOM 585 C C . PRO A 1 79 ? -3.512 6.386 -6.888 1.00 87.69 79 PRO A C 1
ATOM 587 O O . PRO A 1 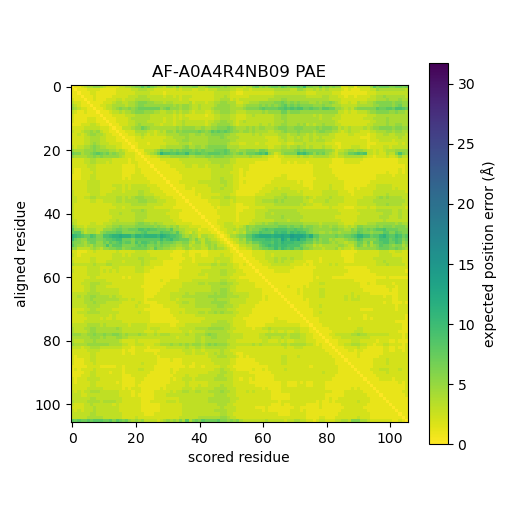79 ? -2.453 7.019 -6.843 1.00 87.69 79 PRO A O 1
ATOM 590 N N . ASN A 1 80 ? -4.669 6.955 -7.237 1.00 90.19 80 ASN A N 1
ATOM 591 C CA . ASN A 1 80 ? -4.816 8.365 -7.594 1.00 90.19 80 ASN A CA 1
ATOM 592 C C . ASN A 1 80 ? -5.023 9.261 -6.370 1.00 90.19 80 ASN A C 1
ATOM 594 O O . ASN A 1 80 ? -4.882 10.480 -6.480 1.00 90.19 80 ASN A O 1
ATOM 598 N N . VAL A 1 81 ? -5.322 8.677 -5.208 1.00 93.81 81 VAL A N 1
ATOM 599 C CA . VAL A 1 81 ? -5.426 9.412 -3.950 1.00 93.81 81 VAL A CA 1
ATOM 600 C C . VAL A 1 81 ? -4.048 9.446 -3.281 1.00 93.81 81 VAL A C 1
ATOM 602 O O . VAL A 1 81 ? -3.497 8.398 -2.938 1.00 93.81 81 VAL A O 1
ATOM 605 N N . PRO A 1 82 ? -3.443 10.633 -3.093 1.00 91.50 82 PRO A N 1
ATOM 606 C CA . PRO A 1 82 ? -2.093 10.730 -2.561 1.00 91.50 82 PRO A CA 1
ATOM 607 C C . PRO A 1 82 ? -2.069 10.390 -1.065 1.00 91.50 82 PRO A C 1
ATOM 609 O O . PRO A 1 82 ? -2.468 11.190 -0.220 1.00 91.50 82 PRO A O 1
ATOM 612 N N . VAL A 1 83 ? -1.540 9.211 -0.744 1.00 94.06 83 VAL A N 1
ATOM 613 C CA . VAL A 1 83 ? -1.230 8.758 0.620 1.00 94.06 83 VAL A CA 1
ATOM 614 C C . VAL A 1 83 ? 0.199 8.224 0.680 1.00 94.06 83 VAL A C 1
ATOM 616 O O . VAL A 1 83 ? 0.723 7.689 -0.300 1.00 94.06 83 VAL A O 1
ATOM 619 N N . ALA A 1 84 ? 0.850 8.351 1.834 1.00 95.00 84 ALA A N 1
ATOM 620 C CA . ALA A 1 84 ? 2.140 7.714 2.057 1.00 95.00 84 ALA A CA 1
ATOM 621 C C . ALA A 1 84 ? 1.912 6.213 2.252 1.00 95.00 84 ALA A C 1
ATOM 623 O O . ALA A 1 84 ? 1.129 5.818 3.111 1.00 95.00 84 ALA A O 1
ATOM 624 N N . ARG A 1 85 ? 2.574 5.357 1.472 1.00 95.00 85 ARG A N 1
ATOM 625 C CA . ARG A 1 85 ? 2.327 3.912 1.539 1.00 95.00 85 ARG A CA 1
ATOM 626 C C . ARG A 1 85 ? 3.548 3.060 1.227 1.00 95.00 85 ARG A C 1
ATOM 628 O O . ARG A 1 85 ? 4.480 3.509 0.565 1.00 95.00 85 ARG A O 1
ATOM 635 N N . GLY A 1 86 ? 3.494 1.803 1.657 1.00 94.88 86 GLY A N 1
ATOM 636 C CA . GLY A 1 86 ? 4.348 0.739 1.130 1.00 94.88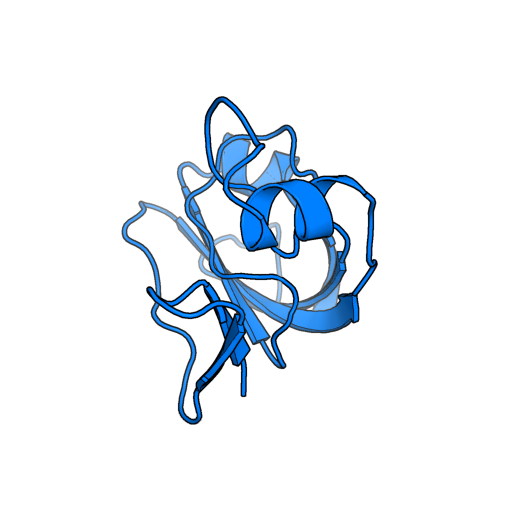 86 GLY A CA 1
ATOM 637 C C . GLY A 1 86 ? 3.855 0.202 -0.221 1.00 94.88 86 GLY A C 1
ATOM 638 O O . GLY A 1 86 ? 2.749 0.506 -0.664 1.00 94.88 86 GLY A O 1
ATOM 639 N N . THR A 1 87 ? 4.678 -0.634 -0.856 1.00 95.56 87 THR A N 1
ATOM 640 C CA . THR A 1 87 ? 4.340 -1.392 -2.078 1.00 95.56 87 THR A CA 1
ATOM 641 C C . THR A 1 87 ? 3.222 -2.416 -1.846 1.00 95.56 87 THR A C 1
ATOM 643 O O . THR A 1 87 ? 3.177 -3.062 -0.801 1.00 95.56 87 THR A O 1
ATOM 646 N N . GLY A 1 88 ? 2.355 -2.600 -2.844 1.00 96.62 88 GLY A N 1
ATOM 647 C CA . GLY A 1 88 ? 1.340 -3.657 -2.893 1.00 96.62 88 GLY A CA 1
ATOM 648 C C . GLY A 1 88 ? 1.909 -5.035 -3.223 1.00 96.62 88 GLY A C 1
ATOM 649 O O . GLY A 1 88 ? 1.266 -6.042 -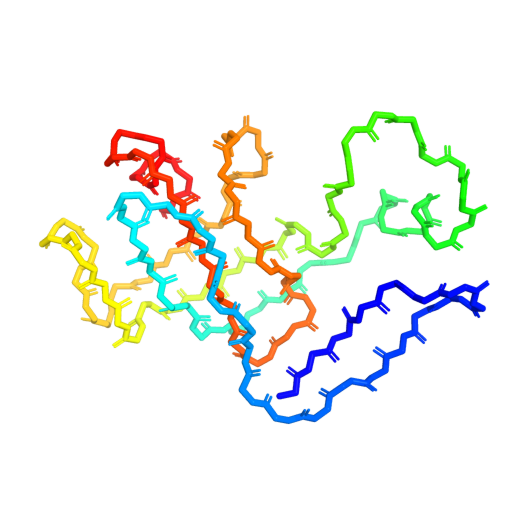2.947 1.00 96.62 88 GLY A O 1
ATOM 650 N N . PHE A 1 89 ? 3.149 -5.114 -3.722 1.00 97.38 89 PHE A N 1
ATOM 651 C CA . PHE A 1 89 ? 3.886 -6.375 -3.845 1.00 97.38 89 PHE A CA 1
ATOM 652 C C . PHE A 1 89 ?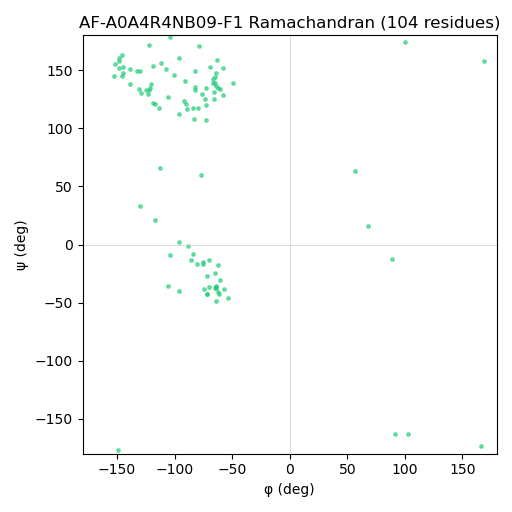 4.434 -6.812 -2.482 1.00 97.38 89 PHE A C 1
ATOM 654 O O . PHE A 1 89 ? 5.642 -6.917 -2.267 1.00 97.38 89 PHE A O 1
ATOM 661 N N . ALA A 1 90 ? 3.536 -7.022 -1.527 1.00 97.31 90 ALA A N 1
ATOM 662 C CA . ALA A 1 90 ? 3.839 -7.342 -0.144 1.00 97.31 90 ALA A CA 1
ATOM 663 C C . ALA A 1 90 ? 2.790 -8.284 0.443 1.00 97.31 90 ALA A C 1
ATOM 665 O O . ALA A 1 90 ? 1.705 -8.426 -0.096 1.00 97.31 90 ALA A O 1
ATOM 666 N N . THR A 1 91 ? 3.111 -8.922 1.566 1.00 97.69 91 THR A N 1
ATOM 667 C CA . THR A 1 91 ? 2.126 -9.670 2.363 1.00 97.69 91 THR A CA 1
ATOM 668 C C . THR A 1 91 ? 1.207 -8.724 3.132 1.00 97.69 91 THR A C 1
ATOM 670 O O . THR A 1 91 ? 0.010 -8.969 3.215 1.00 97.69 91 THR A O 1
ATOM 673 N N . SER A 1 92 ? 1.770 -7.626 3.643 1.00 97.81 92 SER A N 1
ATOM 674 C CA . SER A 1 92 ? 1.029 -6.506 4.222 1.00 97.81 92 SER A CA 1
ATOM 675 C C . SER A 1 92 ? 1.756 -5.197 3.910 1.00 97.81 92 SER A C 1
ATOM 677 O O . SER A 1 92 ? 2.984 -5.190 3.758 1.00 97.81 92 SER A O 1
ATOM 679 N N . LEU A 1 93 ? 1.020 -4.090 3.853 1.00 97.56 93 LEU A N 1
ATOM 680 C CA . LEU A 1 93 ? 1.559 -2.742 3.675 1.00 97.56 93 LEU A CA 1
ATOM 681 C C . LEU A 1 93 ? 0.838 -1.742 4.575 1.00 97.56 93 LEU A C 1
ATOM 683 O O . LEU A 1 93 ? -0.344 -1.892 4.867 1.00 97.56 93 LEU A O 1
ATOM 687 N N . TRP A 1 94 ? 1.552 -0.697 4.970 1.00 97.69 94 TRP A N 1
ATOM 688 C CA . TRP A 1 94 ? 0.950 0.464 5.611 1.00 97.69 94 TRP A CA 1
ATOM 689 C C . TRP A 1 94 ? 0.559 1.506 4.567 1.00 97.69 94 TRP A C 1
ATOM 691 O O . TRP A 1 94 ? 1.334 1.758 3.642 1.00 97.69 94 TRP A O 1
ATOM 701 N N . ALA A 1 95 ? -0.592 2.140 4.765 1.00 97.12 95 ALA A N 1
ATOM 702 C CA . ALA A 1 95 ? -0.981 3.399 4.141 1.00 97.12 95 ALA A CA 1
ATOM 703 C C . ALA A 1 95 ? -1.242 4.435 5.244 1.00 97.12 95 ALA A C 1
ATOM 705 O O . ALA A 1 95 ? -1.808 4.094 6.281 1.00 97.12 95 ALA A O 1
ATOM 706 N N . ALA A 1 96 ? -0.797 5.674 5.053 1.00 97.75 96 ALA A N 1
ATOM 707 C CA . ALA A 1 96 ? -0.881 6.740 6.041 1.00 97.75 96 ALA A CA 1
ATOM 708 C C . ALA A 1 96 ? -1.118 8.113 5.396 1.00 97.75 96 ALA A C 1
ATOM 710 O O . ALA A 1 96 ? -0.646 8.397 4.293 1.00 97.75 96 ALA A O 1
ATOM 711 N N . GLY A 1 97 ? -1.839 8.979 6.103 1.00 97.19 97 GLY A N 1
ATOM 712 C CA . GLY A 1 97 ? -2.190 10.321 5.645 1.00 97.19 97 GLY A CA 1
ATOM 713 C C . GLY A 1 97 ? -3.292 10.964 6.493 1.00 97.19 97 GLY A C 1
ATOM 714 O O . GLY A 1 97 ? -3.686 10.392 7.512 1.00 97.19 97 GLY A O 1
ATOM 715 N N . PRO A 1 98 ? -3.790 12.147 6.092 1.00 98.06 98 PRO A N 1
ATOM 716 C CA . PRO A 1 98 ? -4.993 12.743 6.675 1.00 98.06 98 PRO A CA 1
ATOM 717 C C . PRO A 1 98 ? -6.198 11.807 6.539 1.00 98.06 98 PRO A C 1
ATOM 719 O O . PRO A 1 98 ? -6.281 11.049 5.568 1.00 98.06 98 PRO A O 1
ATOM 722 N N . ALA A 1 99 ? -7.161 11.893 7.462 1.00 98.06 99 ALA A N 1
ATOM 723 C CA . ALA A 1 99 ? -8.306 10.978 7.509 1.00 98.06 99 ALA A CA 1
ATOM 724 C C . ALA A 1 99 ? -9.067 10.911 6.176 1.00 98.06 99 ALA A C 1
ATOM 726 O O . ALA A 1 99 ? -9.331 9.832 5.653 1.00 98.06 99 ALA A O 1
ATOM 727 N N . THR A 1 100 ? -9.350 12.071 5.580 1.00 97.94 100 THR A N 1
ATOM 728 C CA . THR A 1 100 ? -10.080 12.180 4.309 1.00 97.94 100 THR A CA 1
ATOM 729 C C . THR A 1 100 ? -9.352 11.509 3.145 1.00 97.94 100 THR A C 1
ATOM 731 O O . THR A 1 100 ? -9.987 10.834 2.341 1.00 97.94 100 THR A O 1
ATOM 734 N N . ALA A 1 101 ? -8.027 11.649 3.067 1.00 97.38 101 ALA A N 1
ATOM 735 C CA . ALA A 1 101 ? -7.221 11.021 2.024 1.00 97.38 101 ALA A CA 1
ATOM 736 C C . ALA A 1 101 ? -7.109 9.507 2.238 1.00 97.38 101 ALA A C 1
ATOM 738 O O . ALA A 1 101 ? -7.259 8.742 1.292 1.00 97.38 101 ALA A O 1
ATOM 739 N N . LEU A 1 102 ? -6.895 9.062 3.479 1.00 97.38 102 LEU A N 1
ATOM 740 C CA . LEU A 1 102 ? -6.779 7.636 3.780 1.00 97.38 102 LEU A CA 1
ATOM 741 C C . LEU A 1 102 ? -8.093 6.884 3.517 1.00 97.38 102 LEU A C 1
ATOM 743 O O . LEU A 1 102 ? -8.053 5.774 2.997 1.00 97.38 102 LEU A O 1
ATOM 747 N N . LEU A 1 103 ? -9.239 7.507 3.810 1.00 9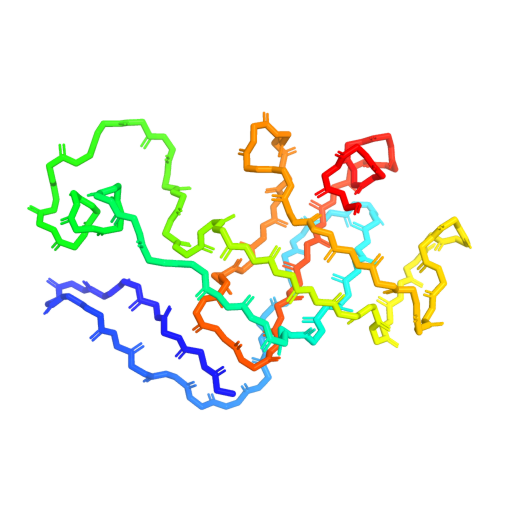7.88 103 LEU A N 1
ATOM 748 C CA . LEU A 1 103 ? -10.564 6.956 3.510 1.00 97.88 103 LEU A CA 1
ATOM 749 C C . LEU A 1 103 ? -10.884 6.934 2.019 1.00 97.88 103 LEU A C 1
ATOM 751 O O . LEU A 1 103 ? -11.531 6.007 1.558 1.00 97.88 103 LEU A O 1
ATOM 755 N N . ALA A 1 104 ? -10.457 7.946 1.264 1.00 97.25 104 ALA A N 1
ATOM 756 C CA . ALA A 1 104 ? -10.651 7.952 -0.182 1.00 97.25 104 ALA A CA 1
ATOM 757 C C . ALA A 1 104 ? -9.741 6.936 -0.893 1.00 97.25 104 ALA A C 1
ATOM 759 O O . ALA A 1 104 ? -10.091 6.445 -1.961 1.00 97.25 104 ALA A O 1
ATOM 760 N N . ALA A 1 105 ? -8.584 6.618 -0.306 1.00 95.44 105 ALA A N 1
ATOM 761 C CA . ALA A 1 105 ? -7.631 5.671 -0.868 1.00 95.44 105 ALA A CA 1
ATOM 762 C C . ALA A 1 105 ? -7.984 4.190 -0.622 1.00 95.44 105 ALA A C 1
ATOM 764 O O . ALA A 1 105 ? -7.378 3.353 -1.288 1.00 95.44 105 ALA A O 1
ATOM 765 N N . CYS A 1 106 ? -8.882 3.864 0.324 1.00 92.19 106 CYS A N 1
ATOM 766 C CA . CYS A 1 106 ? -9.161 2.500 0.817 1.00 92.19 106 CYS A CA 1
ATOM 767 C C . CYS A 1 106 ? -10.647 2.109 0.719 1.00 92.19 106 CYS A C 1
ATOM 769 O O . CYS A 1 106 ? -10.949 0.969 0.286 1.00 92.19 106 CYS A O 1
#

Solvent-accessible surface area (backbone atoms only — not comparable to full-atom values): 5802 Å² total; per-residue (Å²): 73,34,46,44,83,48,102,90,28,80,38,83,41,79,64,82,63,69,74,56,76,53,86,31,44,36,34,29,36,45,77,44,62,52,86,58,74,64,43,54,26,54,63,68,67,71,56,81,78,82,87,62,59,36,43,40,35,35,27,31,27,69,42,46,72,44,83,91,51,39,59,73,42,75,32,44,51,43,73,86,42,85,56,38,61,52,40,35,48,23,48,44,28,24,41,13,21,54,69,71,44,46,62,69,20,66

Mean predicted aligned error: 2.79 Å